Protein AF-A0A3B8H836-F1 (afdb_monomer_lite)

Sequence (90 aa):
KIFHLEAVHGFSAETSAAAVISVASAFGAPISTTHVISSAILGVGSSKRLSAVRWGVAGQMAIAWLLTIPASSLVAAVCFKLLWLVGLVD

pLDDT: mean 94.59, std 5.67, range [63.41, 98.31]

Foldseek 3Di:
DFADDDPVLLVQLVVQLCVVVVVCVVVVHDDDSVVSSVVSSQVSLVVVPNVRGPVVVVVVVVVVVVVVVVVVVVVVVVVVVVCVVVVVDD

Radius of gyration: 18.45 Å; chains: 1; bounding box: 44×20×49 Å

Structure (mmCIF, N/CA/C/O backbone):
data_AF-A0A3B8H836-F1
#
_entry.id   AF-A0A3B8H836-F1
#
loop_
_atom_site.group_PDB
_atom_site.id
_atom_site.type_symbol
_atom_site.label_atom_id
_atom_site.label_alt_id
_atom_site.label_comp_id
_atom_site.label_asym_id
_atom_site.label_entity_id
_atom_site.label_seq_id
_atom_site.pdbx_PDB_ins_code
_atom_site.Cartn_x
_atom_site.Cartn_y
_atom_site.Cartn_z
_atom_site.occupancy
_atom_site.B_iso_or_equiv
_atom_site.auth_seq_id
_atom_site.auth_comp_id
_atom_site.auth_asym_id
_atom_site.auth_atom_id
_atom_site.pdbx_PDB_model_num
ATOM 1 N N . LYS A 1 1 ? -13.096 11.886 1.290 1.00 63.41 1 LYS A N 1
ATOM 2 C CA . LYS A 1 1 ? -12.769 11.556 2.703 1.00 63.41 1 LYS A CA 1
ATOM 3 C C . LYS A 1 1 ? -13.343 10.184 3.039 1.00 63.41 1 LYS A C 1
ATOM 5 O O . LYS A 1 1 ? -14.506 9.962 2.728 1.00 63.41 1 LYS A O 1
ATOM 10 N N . ILE A 1 2 ? -12.530 9.281 3.591 1.00 74.06 2 ILE A N 1
ATOM 11 C CA . ILE A 1 2 ? -12.839 7.845 3.762 1.00 74.06 2 ILE A CA 1
ATOM 12 C C . ILE A 1 2 ? -13.547 7.560 5.104 1.00 74.06 2 ILE A C 1
ATOM 14 O O . ILE A 1 2 ? -14.412 6.692 5.174 1.00 74.06 2 ILE A O 1
ATOM 18 N N . PHE A 1 3 ? -13.226 8.350 6.133 1.00 80.12 3 PHE A N 1
ATOM 19 C CA . PHE A 1 3 ? -13.792 8.329 7.485 1.00 80.12 3 PHE A CA 1
ATOM 20 C C . PHE A 1 3 ? -13.755 9.756 8.075 1.00 80.12 3 PHE A C 1
ATOM 22 O O . PHE A 1 3 ? -12.970 10.592 7.613 1.00 80.12 3 PHE A O 1
ATOM 29 N N . HIS A 1 4 ? -14.609 10.060 9.058 1.00 82.00 4 HIS A N 1
ATOM 30 C CA . HIS A 1 4 ? -14.565 11.331 9.792 1.00 82.00 4 HIS A CA 1
ATOM 31 C C . HIS A 1 4 ? -13.582 11.220 10.965 1.00 82.00 4 HIS A C 1
ATOM 33 O O . HIS A 1 4 ? -13.921 10.664 12.008 1.00 82.00 4 HIS A O 1
ATOM 39 N N . LEU A 1 5 ? -12.368 11.747 10.793 1.00 84.69 5 LEU A N 1
ATOM 40 C CA . LEU A 1 5 ? -11.342 11.723 11.833 1.00 84.69 5 LEU A CA 1
ATOM 41 C C . LEU A 1 5 ? -11.554 12.818 12.883 1.00 84.69 5 LEU A C 1
ATOM 43 O O . LEU A 1 5 ? -11.760 13.982 12.558 1.00 84.69 5 LEU A O 1
ATOM 47 N N . GLU A 1 6 ? -11.419 12.413 14.140 1.00 91.56 6 GLU A N 1
ATOM 48 C CA . GLU A 1 6 ? -11.224 13.294 15.294 1.00 91.56 6 GLU A CA 1
ATOM 49 C C . GLU A 1 6 ? -9.775 13.115 15.769 1.00 91.56 6 GLU A C 1
ATOM 51 O O . GLU A 1 6 ? -9.131 12.126 15.404 1.00 91.56 6 GLU A O 1
ATOM 56 N N . ALA A 1 7 ? -9.257 14.030 16.592 1.00 93.12 7 ALA A N 1
ATOM 57 C CA . ALA A 1 7 ? -7.859 13.993 17.037 1.00 93.12 7 ALA A CA 1
ATOM 58 C C . ALA A 1 7 ? -7.467 12.645 17.675 1.00 93.12 7 ALA A C 1
ATOM 60 O O . ALA A 1 7 ? -6.412 12.099 17.362 1.00 93.12 7 ALA A O 1
ATOM 61 N N . VAL A 1 8 ? -8.352 12.058 18.490 1.00 93.81 8 VAL A N 1
ATOM 62 C CA . VAL A 1 8 ? -8.127 10.747 19.123 1.00 93.81 8 VAL A CA 1
ATOM 63 C C . VAL A 1 8 ? -8.023 9.604 18.103 1.00 93.81 8 VAL A C 1
ATOM 65 O O . VAL A 1 8 ? -7.173 8.725 18.236 1.00 93.81 8 VAL A O 1
ATOM 68 N N . HIS A 1 9 ? -8.828 9.642 17.037 1.00 94.06 9 HIS A N 1
ATOM 69 C CA . HIS A 1 9 ? -8.765 8.661 15.951 1.00 94.06 9 HIS A CA 1
ATOM 70 C C . HIS A 1 9 ? -7.472 8.808 15.145 1.00 94.06 9 HIS A C 1
ATOM 72 O O . HIS A 1 9 ? -6.878 7.806 14.756 1.00 94.06 9 HIS A O 1
ATOM 78 N N . GLY A 1 10 ? -7.033 10.051 14.921 1.00 94.31 10 GLY A N 1
ATOM 79 C CA . GLY A 1 10 ? -5.768 10.351 14.251 1.00 94.31 10 GLY A CA 1
ATOM 80 C C . GLY A 1 10 ? -4.586 9.817 15.044 1.00 94.31 10 GLY A C 1
ATOM 81 O O . GLY A 1 10 ? -3.789 9.061 14.505 1.00 94.31 10 GLY A O 1
ATOM 82 N N . PHE A 1 11 ? -4.535 10.107 16.345 1.00 96.44 11 PHE A N 1
ATOM 83 C CA . PHE A 1 11 ? -3.492 9.587 17.226 1.00 96.44 11 PHE A CA 1
ATOM 84 C C . PHE A 1 11 ? -3.426 8.054 17.213 1.00 96.44 11 PHE A C 1
ATOM 86 O O . PHE A 1 11 ? -2.344 7.482 17.093 1.00 96.44 11 PHE A O 1
ATOM 93 N N . SER A 1 12 ? -4.579 7.380 17.284 1.00 96.31 12 SER A N 1
ATOM 94 C CA . SER A 1 12 ? -4.642 5.917 17.223 1.00 96.31 12 SER A CA 1
ATOM 95 C C . SER A 1 12 ? -4.149 5.367 15.877 1.00 96.31 12 SER A C 1
ATOM 97 O O . SER A 1 12 ? -3.345 4.433 15.862 1.00 96.31 12 SER A O 1
ATOM 99 N N . ALA A 1 13 ? -4.577 5.963 14.759 1.00 97.19 13 ALA A N 1
ATOM 100 C CA . ALA A 1 13 ? -4.168 5.540 13.422 1.00 97.19 13 ALA A CA 1
ATOM 101 C C . ALA A 1 13 ? -2.663 5.748 13.186 1.00 97.19 13 ALA A C 1
ATOM 103 O O . ALA A 1 13 ? -1.991 4.825 12.731 1.00 97.19 13 ALA A O 1
ATOM 104 N N . GLU A 1 14 ? -2.127 6.917 13.545 1.00 97.12 14 GLU A N 1
ATOM 105 C CA . GLU A 1 14 ? -0.702 7.239 13.403 1.00 97.12 14 GLU A CA 1
ATOM 106 C C . GLU A 1 14 ? 0.168 6.360 14.305 1.00 97.12 14 GLU A C 1
ATOM 108 O O . GLU A 1 14 ? 1.187 5.848 13.857 1.00 97.12 14 GLU A O 1
ATOM 113 N N . THR A 1 15 ? -0.251 6.103 15.549 1.00 98.12 15 THR A N 1
ATOM 114 C CA . THR A 1 15 ? 0.490 5.212 16.459 1.00 98.12 15 THR A CA 1
ATOM 115 C C . THR A 1 15 ? 0.556 3.788 15.907 1.00 98.12 15 THR A C 1
ATOM 117 O O . THR A 1 15 ? 1.619 3.167 15.904 1.00 98.12 15 THR A O 1
ATOM 120 N N . SER A 1 16 ? -0.567 3.270 15.396 1.00 98.00 16 SER A N 1
ATOM 121 C CA . SER A 1 16 ? -0.611 1.945 14.771 1.00 98.00 16 SER A CA 1
ATOM 122 C C . SER A 1 16 ? 0.248 1.888 13.506 1.00 98.00 16 SER A C 1
ATOM 124 O O . SER A 1 16 ? 1.025 0.947 13.335 1.00 98.00 16 SER A O 1
ATOM 126 N N . ALA A 1 17 ? 0.160 2.907 12.649 1.00 98.25 17 ALA A N 1
ATOM 127 C CA . ALA A 1 17 ? 0.963 2.993 11.439 1.00 98.25 17 ALA A CA 1
ATOM 128 C C . ALA A 1 17 ? 2.461 3.088 11.755 1.00 98.25 17 ALA A C 1
ATOM 130 O O . ALA A 1 17 ? 3.247 2.349 11.167 1.00 98.25 17 ALA A O 1
ATOM 131 N N . ALA A 1 18 ? 2.849 3.931 12.714 1.00 98.25 18 ALA A N 1
ATOM 132 C CA . ALA A 1 18 ? 4.226 4.073 13.171 1.00 98.25 18 ALA A CA 1
ATOM 133 C C . ALA A 1 18 ? 4.771 2.748 13.708 1.00 98.25 18 ALA A C 1
ATOM 135 O O . ALA A 1 18 ? 5.855 2.347 13.307 1.00 98.25 18 ALA A O 1
ATOM 136 N N . ALA A 1 19 ? 4.005 2.022 14.529 1.00 98.31 19 ALA A N 1
ATOM 137 C CA . ALA A 1 19 ? 4.423 0.714 15.029 1.00 98.31 19 ALA A CA 1
ATOM 138 C C . ALA A 1 19 ? 4.698 -0.279 13.885 1.00 98.31 19 ALA A C 1
ATOM 140 O O . ALA A 1 19 ? 5.758 -0.905 13.852 1.00 98.31 19 ALA A O 1
ATOM 141 N N . VAL A 1 20 ? 3.784 -0.386 12.914 1.00 98.19 20 VAL A N 1
ATOM 142 C CA . VAL A 1 20 ? 3.958 -1.263 11.741 1.00 98.19 20 VAL A CA 1
ATOM 143 C C . VAL A 1 20 ? 5.167 -0.838 10.908 1.00 98.19 20 VAL A C 1
ATOM 145 O O . VAL A 1 20 ? 5.969 -1.685 10.513 1.00 98.19 20 VAL A O 1
ATOM 148 N N . ILE A 1 21 ? 5.319 0.465 10.660 1.00 98.25 21 ILE A N 1
ATOM 149 C CA . ILE A 1 21 ? 6.428 1.003 9.873 1.00 98.25 21 ILE A CA 1
ATOM 150 C C . ILE A 1 21 ? 7.759 0.755 10.576 1.00 98.25 21 ILE A C 1
ATOM 152 O O . ILE A 1 21 ? 8.675 0.242 9.944 1.00 98.25 21 ILE A O 1
ATOM 156 N N . SER A 1 22 ? 7.864 1.039 11.874 1.00 98.25 22 SER A N 1
ATOM 157 C CA . SER A 1 22 ? 9.081 0.809 12.655 1.00 98.25 22 SER A CA 1
ATOM 158 C C . SER A 1 22 ? 9.491 -0.659 12.658 1.00 98.25 22 SER A C 1
ATOM 160 O O . SER A 1 22 ? 10.669 -0.955 12.466 1.00 98.25 22 SER A O 1
ATOM 162 N N . VAL A 1 23 ? 8.535 -1.580 12.815 1.00 98.31 23 VAL A N 1
ATOM 163 C CA . VAL A 1 23 ? 8.811 -3.020 12.734 1.00 98.31 23 VAL A CA 1
ATOM 164 C C . VAL A 1 23 ? 9.310 -3.389 11.336 1.00 98.31 23 VAL A C 1
ATOM 166 O O . VAL A 1 23 ? 10.364 -4.005 11.215 1.00 98.31 23 VAL A O 1
ATOM 169 N N . ALA A 1 24 ? 8.621 -2.970 10.272 1.00 97.94 24 ALA A N 1
ATOM 170 C CA . ALA A 1 24 ? 9.050 -3.256 8.903 1.00 97.94 24 ALA A CA 1
ATOM 171 C C . ALA A 1 24 ? 10.439 -2.676 8.584 1.00 97.94 24 ALA A C 1
ATOM 173 O O . ALA A 1 24 ? 11.268 -3.356 7.981 1.00 97.94 24 ALA A O 1
ATOM 174 N N . SER A 1 25 ? 10.719 -1.452 9.041 1.00 97.62 25 SER A N 1
ATOM 175 C CA . SER A 1 25 ? 12.028 -0.809 8.903 1.00 97.62 25 SER A CA 1
ATOM 176 C C . SER A 1 25 ? 13.122 -1.553 9.665 1.00 97.62 25 SER A C 1
ATOM 178 O O . SER A 1 25 ? 14.215 -1.707 9.128 1.00 97.62 25 SER A O 1
ATOM 180 N N . ALA A 1 26 ? 12.839 -2.072 10.865 1.00 98.19 26 ALA A N 1
ATOM 181 C CA . ALA A 1 26 ? 13.792 -2.889 11.618 1.00 98.19 26 ALA A CA 1
ATOM 182 C C . ALA A 1 26 ? 14.164 -4.188 10.877 1.00 98.19 26 ALA A C 1
ATOM 184 O O . ALA A 1 26 ? 15.293 -4.657 10.992 1.00 98.19 26 ALA A O 1
ATOM 185 N N . PHE A 1 27 ? 13.245 -4.734 10.075 1.00 97.69 27 PHE A N 1
ATOM 186 C CA . PHE A 1 27 ? 13.501 -5.876 9.190 1.00 97.69 27 PHE A CA 1
ATOM 187 C C . PHE A 1 27 ? 14.076 -5.491 7.814 1.00 97.69 27 PHE A C 1
ATOM 189 O O . PHE A 1 27 ? 14.336 -6.374 7.000 1.00 97.69 27 PHE A O 1
ATOM 196 N N . GLY A 1 28 ? 14.259 -4.199 7.520 1.00 96.56 28 GLY A N 1
ATOM 197 C CA . GLY A 1 28 ? 14.704 -3.722 6.205 1.00 96.56 28 GLY A CA 1
ATOM 198 C C . GLY A 1 28 ? 13.693 -3.962 5.076 1.00 96.56 28 GLY A C 1
ATOM 199 O O . GLY A 1 28 ? 14.058 -3.920 3.902 1.00 96.56 28 GLY A O 1
ATOM 200 N N . ALA A 1 29 ? 12.428 -4.231 5.408 1.00 97.25 29 ALA A N 1
ATOM 201 C CA . ALA A 1 29 ? 11.399 -4.544 4.428 1.00 97.25 29 ALA A CA 1
ATOM 202 C C . ALA A 1 29 ? 10.896 -3.262 3.734 1.00 97.25 29 ALA A C 1
ATOM 204 O O . ALA A 1 29 ? 10.435 -2.338 4.414 1.00 97.25 29 ALA A O 1
ATOM 205 N N . PRO A 1 30 ? 10.919 -3.189 2.389 1.00 95.69 30 PRO A N 1
ATOM 206 C CA . PRO A 1 30 ? 10.326 -2.071 1.670 1.00 95.69 30 PRO A CA 1
ATOM 207 C C . PRO A 1 30 ? 8.798 -2.172 1.741 1.00 95.69 30 PRO A C 1
ATOM 209 O O . PRO A 1 30 ? 8.195 -3.109 1.218 1.00 95.69 30 PRO A O 1
ATOM 212 N N . ILE A 1 31 ? 8.161 -1.197 2.389 1.00 96.75 31 ILE A N 1
ATOM 213 C CA . ILE A 1 31 ? 6.704 -1.143 2.555 1.00 96.75 31 ILE A CA 1
ATOM 214 C C . ILE A 1 31 ? 6.140 0.210 2.114 1.00 96.75 31 ILE A C 1
ATOM 216 O O . ILE A 1 31 ? 6.809 1.240 2.170 1.00 96.75 31 ILE A O 1
ATOM 220 N N . SER A 1 32 ? 4.872 0.225 1.702 1.00 96.38 32 SER A N 1
ATOM 221 C CA . SER A 1 32 ? 4.167 1.461 1.354 1.00 96.38 32 SER A CA 1
ATOM 222 C C . SER A 1 32 ? 3.581 2.123 2.603 1.00 96.38 32 SER A C 1
ATOM 224 O O . SER A 1 32 ? 2.595 1.642 3.163 1.00 96.38 32 SER A O 1
ATOM 226 N N . THR A 1 33 ? 4.137 3.265 3.011 1.00 96.38 33 THR A N 1
ATOM 227 C CA . THR A 1 33 ? 3.623 4.044 4.153 1.00 96.38 33 THR A CA 1
ATOM 228 C C . THR A 1 33 ? 2.199 4.552 3.909 1.00 96.38 33 THR A C 1
ATOM 230 O O . THR A 1 33 ? 1.378 4.528 4.824 1.00 96.38 33 THR A O 1
ATOM 233 N N . THR A 1 34 ? 1.852 4.914 2.665 1.00 95.75 34 THR A N 1
ATOM 234 C CA . THR A 1 34 ? 0.488 5.317 2.275 1.00 95.75 34 THR A CA 1
ATOM 235 C C . THR A 1 34 ? -0.526 4.192 2.471 1.00 95.75 34 THR A C 1
ATOM 237 O O . THR A 1 34 ? -1.632 4.443 2.958 1.00 95.75 34 THR A O 1
ATOM 240 N N . HIS A 1 35 ? -0.163 2.956 2.116 1.00 96.25 35 HIS A N 1
ATOM 241 C CA . HIS A 1 35 ? -1.026 1.793 2.320 1.00 96.25 35 HIS A CA 1
ATOM 242 C C . HIS A 1 35 ? -1.213 1.513 3.817 1.00 96.25 35 HIS A C 1
ATOM 244 O O . HIS A 1 35 ? -2.344 1.303 4.265 1.00 96.25 35 HIS A O 1
ATOM 250 N N . VAL A 1 36 ? -0.135 1.593 4.604 1.00 97.88 36 VAL A N 1
ATOM 251 C CA . VAL A 1 36 ? -0.195 1.382 6.056 1.00 97.88 36 VAL A CA 1
ATOM 252 C C . VAL A 1 36 ? -1.112 2.404 6.732 1.00 97.88 36 VAL A C 1
ATOM 254 O O . VAL A 1 36 ? -2.069 1.998 7.393 1.00 97.88 36 VAL A O 1
ATOM 257 N N . ILE A 1 37 ? -0.902 3.712 6.529 1.00 97.50 37 ILE A N 1
ATOM 258 C CA . ILE A 1 37 ? -1.725 4.730 7.207 1.00 97.50 37 ILE A CA 1
ATOM 259 C C . ILE A 1 37 ? -3.184 4.712 6.734 1.00 97.50 37 ILE A C 1
ATOM 261 O O . ILE A 1 37 ? -4.102 4.828 7.547 1.00 97.50 37 ILE A O 1
ATOM 265 N N . SER A 1 38 ? -3.431 4.489 5.438 1.00 96.25 38 SER A N 1
ATOM 266 C CA . SER A 1 38 ? -4.799 4.383 4.911 1.00 96.25 38 SER A CA 1
AT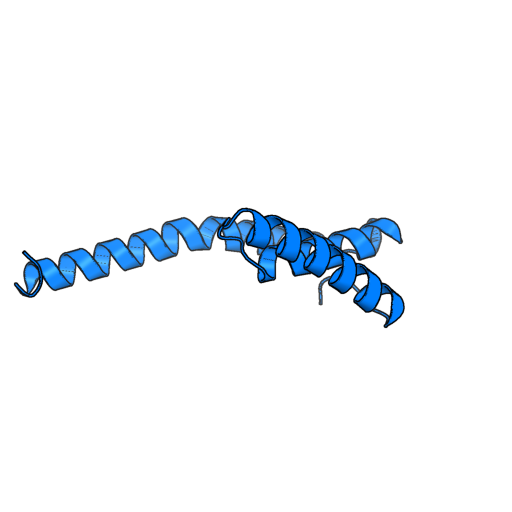OM 267 C C . SER A 1 38 ? -5.547 3.207 5.539 1.00 96.25 38 SER A C 1
ATOM 269 O O . SER A 1 38 ? -6.709 3.349 5.919 1.00 96.25 38 SER A O 1
ATOM 271 N N . SER A 1 39 ? -4.875 2.065 5.698 1.00 96.56 39 SER A N 1
AT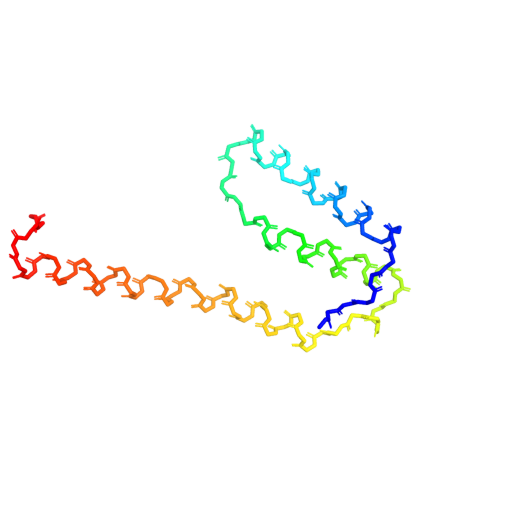OM 272 C CA . SER A 1 39 ? -5.446 0.875 6.337 1.00 96.56 39 SER A CA 1
ATOM 273 C C . SER A 1 39 ? -5.664 1.075 7.834 1.00 96.56 39 SER A C 1
ATOM 275 O O . SER A 1 39 ? -6.705 0.671 8.347 1.00 96.56 39 SER A O 1
ATOM 277 N N . ALA A 1 40 ? -4.752 1.762 8.528 1.00 97.38 40 ALA A N 1
ATOM 278 C CA . ALA A 1 40 ? -4.931 2.122 9.934 1.00 97.38 40 ALA A CA 1
ATOM 279 C C . ALA A 1 40 ? -6.159 3.031 10.133 1.00 97.38 40 ALA A C 1
ATOM 281 O O . ALA A 1 40 ? -6.983 2.774 11.010 1.00 97.38 40 ALA A O 1
ATOM 282 N N . ILE A 1 41 ? -6.355 4.033 9.265 1.00 96.19 41 ILE A N 1
ATOM 283 C CA . ILE A 1 41 ? -7.547 4.899 9.275 1.00 96.19 41 ILE A CA 1
ATOM 284 C C . ILE A 1 41 ? -8.829 4.091 9.024 1.00 96.19 41 ILE A C 1
ATOM 286 O O . ILE A 1 41 ? -9.835 4.300 9.708 1.00 96.19 41 ILE A O 1
ATOM 290 N N . LEU A 1 42 ? -8.808 3.167 8.057 1.00 96.44 42 LEU A N 1
ATOM 291 C CA . LEU A 1 42 ? -9.926 2.255 7.796 1.00 96.44 42 LEU A CA 1
ATOM 292 C C . LEU A 1 42 ? -10.225 1.370 9.015 1.00 96.44 42 LEU A C 1
ATOM 294 O O . LEU A 1 42 ? -11.394 1.191 9.361 1.00 96.44 42 LEU A O 1
ATOM 298 N N . GLY A 1 43 ? -9.189 0.869 9.690 1.00 96.12 43 GLY A N 1
ATOM 299 C CA . GLY A 1 43 ? -9.295 0.069 10.909 1.00 96.12 43 GLY A CA 1
ATOM 300 C C . GLY A 1 43 ? -9.928 0.841 12.067 1.00 96.12 43 GLY A C 1
ATOM 301 O O . GLY A 1 43 ? -10.904 0.371 12.650 1.00 96.12 43 GLY A O 1
ATOM 302 N N . VAL A 1 44 ? -9.454 2.061 12.341 1.00 96.00 44 VAL A N 1
ATOM 303 C CA . VAL A 1 44 ? -10.034 2.946 13.370 1.00 96.00 44 VAL A CA 1
ATOM 304 C C . VAL A 1 44 ? -11.482 3.320 13.036 1.00 96.00 44 VAL A C 1
ATOM 306 O O . VAL A 1 44 ? -12.348 3.337 13.908 1.00 96.00 44 VAL A O 1
ATOM 309 N N . GLY A 1 45 ? -11.789 3.584 11.765 1.00 93.75 45 GLY A N 1
ATOM 310 C CA . GLY A 1 45 ? -13.168 3.842 11.358 1.00 93.75 45 GLY A CA 1
ATOM 311 C C . GLY A 1 45 ? -14.081 2.634 11.576 1.00 93.75 45 GLY A C 1
ATOM 312 O O . GLY A 1 45 ? -15.206 2.783 12.058 1.00 93.75 45 GLY A O 1
ATOM 313 N N . SER A 1 46 ? -13.569 1.440 11.273 1.00 95.19 46 SER A N 1
ATOM 314 C CA . SER A 1 46 ? -14.284 0.170 11.423 1.00 95.19 46 SER A CA 1
ATOM 315 C C . SER A 1 46 ? -14.506 -0.211 12.886 1.00 95.19 46 SER A C 1
ATOM 317 O O . SER A 1 46 ? -15.561 -0.763 13.196 1.00 95.19 46 SER A O 1
ATOM 319 N N . SER A 1 47 ? -13.569 0.123 13.784 1.00 94.00 47 SER A N 1
ATOM 320 C CA . SER A 1 47 ? -13.691 -0.153 15.223 1.00 94.00 47 SER A CA 1
ATOM 321 C C . SER A 1 47 ? -14.785 0.676 15.897 1.00 94.00 47 SER A C 1
ATOM 323 O O . SER A 1 47 ? -15.408 0.201 16.844 1.00 94.00 47 SER A O 1
ATOM 325 N N . LYS A 1 48 ? -15.084 1.880 15.385 1.00 90.19 48 LYS A N 1
ATOM 326 C CA . LYS A 1 48 ? -16.249 2.663 15.827 1.00 90.19 48 LYS A CA 1
ATOM 327 C C . LYS A 1 48 ? -17.557 2.033 15.343 1.00 90.19 48 LYS A C 1
ATOM 329 O O . LYS A 1 48 ? -18.482 1.845 16.127 1.00 90.19 48 LYS A O 1
ATOM 334 N N . ARG A 1 49 ? -17.659 1.777 14.035 1.00 91.31 49 ARG A N 1
ATOM 335 C CA . ARG A 1 49 ? -18.744 1.022 13.382 1.00 91.31 49 ARG A CA 1
ATOM 336 C C . ARG A 1 49 ? -18.382 0.777 11.921 1.00 91.31 49 ARG A C 1
ATOM 338 O O . ARG A 1 49 ? -17.899 1.685 11.245 1.00 91.31 49 ARG A O 1
ATOM 345 N N . LEU A 1 50 ? -18.751 -0.383 11.379 1.00 91.06 50 LEU A N 1
ATOM 346 C CA . LEU A 1 50 ? -18.495 -0.704 9.969 1.00 91.06 50 LEU A CA 1
ATOM 347 C C . LEU A 1 50 ? -19.090 0.335 9.003 1.00 91.06 50 LEU A C 1
ATOM 349 O O . LEU A 1 50 ? -18.460 0.686 8.013 1.00 91.06 50 LEU A O 1
ATOM 353 N N . SER A 1 51 ? -20.264 0.899 9.299 1.00 90.69 51 SER A N 1
ATOM 354 C CA . SER A 1 51 ? -20.913 1.904 8.441 1.00 90.69 51 SER A CA 1
ATOM 355 C C . SER A 1 51 ? -20.266 3.295 8.472 1.00 90.69 51 SER A C 1
ATOM 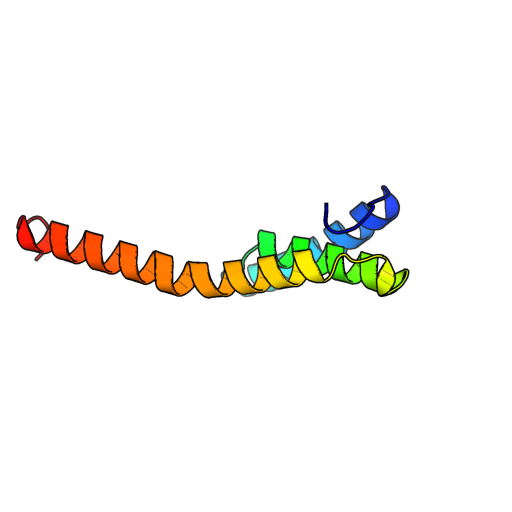357 O O . SER A 1 51 ? -20.641 4.161 7.683 1.00 90.69 51 SER A O 1
ATOM 359 N N . ALA A 1 52 ? -19.309 3.556 9.370 1.00 90.12 52 ALA A N 1
ATOM 360 C CA . ALA A 1 52 ? -18.596 4.833 9.395 1.00 90.12 52 ALA A CA 1
ATOM 361 C C . ALA A 1 52 ? -17.536 4.933 8.291 1.00 90.12 52 ALA A C 1
ATOM 363 O O . ALA A 1 52 ? -17.121 6.040 7.939 1.00 90.12 52 ALA A O 1
ATOM 364 N N . VAL A 1 53 ? -17.114 3.793 7.746 1.00 95.12 53 VAL A N 1
ATOM 365 C CA . VAL A 1 53 ? -16.165 3.716 6.643 1.00 95.12 53 VAL A CA 1
ATOM 366 C C . VAL A 1 53 ? -16.910 3.773 5.316 1.00 95.12 53 VAL A C 1
ATOM 368 O O . VAL A 1 53 ? -17.879 3.051 5.078 1.00 95.12 53 VAL A O 1
ATOM 371 N N . ARG A 1 54 ? -16.425 4.614 4.401 1.00 94.75 54 ARG A N 1
ATOM 372 C 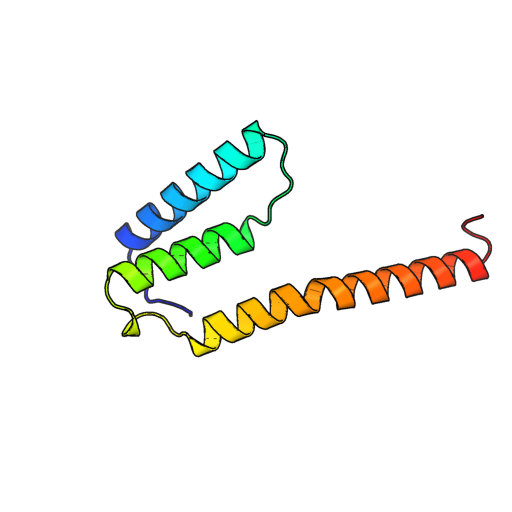CA . ARG A 1 54 ? -16.912 4.637 3.018 1.00 94.75 54 ARG A CA 1
ATOM 373 C C . ARG A 1 54 ? -16.260 3.515 2.212 1.00 94.75 54 ARG A C 1
ATOM 375 O O . ARG A 1 54 ? -15.311 3.759 1.468 1.00 94.75 54 ARG A O 1
ATOM 382 N N . TRP A 1 55 ? -16.793 2.302 2.333 1.00 94.81 55 TRP A N 1
ATOM 383 C CA . TRP A 1 55 ? -16.248 1.100 1.684 1.00 94.81 55 TRP A CA 1
ATOM 384 C C . TRP A 1 55 ? -16.118 1.207 0.165 1.00 94.81 55 TRP A C 1
ATOM 386 O O . TRP A 1 55 ? -15.158 0.691 -0.390 1.00 94.81 55 TRP A O 1
ATOM 396 N N . GLY A 1 56 ? -17.008 1.948 -0.503 1.00 96.06 56 GLY A N 1
ATOM 397 C CA . GLY A 1 56 ? -16.864 2.227 -1.935 1.00 96.06 56 GLY A CA 1
ATOM 398 C C . GLY A 1 56 ? -15.550 2.944 -2.269 1.00 96.06 56 GLY A C 1
ATOM 399 O O . GLY A 1 56 ? -14.884 2.585 -3.232 1.00 96.06 56 GLY A O 1
ATOM 400 N N . VAL A 1 57 ? -15.120 3.901 -1.438 1.00 95.50 57 VAL A N 1
ATOM 401 C CA . VAL A 1 57 ? -13.832 4.594 -1.623 1.00 95.50 57 VAL A CA 1
ATOM 402 C C . VAL A 1 57 ? -12.668 3.664 -1.284 1.00 95.50 57 VAL A C 1
ATOM 404 O O . VAL A 1 57 ? -11.700 3.615 -2.034 1.00 95.50 57 VAL A O 1
ATOM 407 N N . ALA A 1 58 ? -12.776 2.894 -0.197 1.00 95.19 58 ALA A N 1
ATOM 408 C CA . ALA A 1 58 ? -11.756 1.917 0.190 1.00 95.19 58 ALA A CA 1
ATOM 409 C C . ALA A 1 58 ? -11.513 0.865 -0.908 1.00 95.19 58 ALA A C 1
ATOM 411 O O . ALA A 1 58 ? -10.369 0.555 -1.228 1.00 95.19 58 ALA A O 1
ATOM 412 N N . GLY A 1 59 ? -12.582 0.371 -1.540 1.00 96.50 59 GLY A N 1
ATOM 413 C CA . GLY A 1 59 ? -12.495 -0.554 -2.669 1.00 96.50 59 GLY A CA 1
ATOM 414 C C . GLY A 1 59 ? -11.828 0.071 -3.894 1.00 96.50 59 GLY A C 1
ATOM 415 O O . GLY A 1 59 ? -10.948 -0.546 -4.485 1.00 96.50 59 GLY A O 1
ATOM 416 N N . GLN A 1 60 ? -12.169 1.319 -4.238 1.00 96.88 60 GLN A N 1
ATOM 417 C CA . GLN A 1 60 ? -11.500 2.042 -5.330 1.00 96.88 60 GLN A CA 1
ATOM 418 C C . GLN A 1 60 ? -10.000 2.229 -5.068 1.00 96.88 60 GLN A C 1
ATOM 420 O O . GLN A 1 60 ? -9.194 2.094 -5.986 1.00 96.88 60 GLN A O 1
ATOM 425 N N . MET A 1 61 ? -9.605 2.475 -3.816 1.00 96.12 61 MET A N 1
ATOM 426 C CA . MET A 1 61 ? -8.191 2.541 -3.434 1.00 96.12 61 MET A CA 1
ATOM 427 C C . MET A 1 61 ? -7.489 1.196 -3.623 1.00 96.12 61 MET A C 1
ATOM 429 O O . MET A 1 61 ? -6.416 1.162 -4.216 1.00 96.12 61 MET A O 1
ATOM 433 N N . ALA A 1 62 ? -8.102 0.095 -3.181 1.00 96.19 62 ALA A N 1
ATOM 434 C CA . ALA A 1 62 ? -7.538 -1.242 -3.353 1.00 96.19 62 ALA A CA 1
ATOM 435 C C . ALA A 1 62 ? -7.356 -1.608 -4.835 1.00 96.19 62 ALA A C 1
ATOM 437 O O . ALA A 1 62 ? -6.303 -2.112 -5.227 1.00 96.19 62 ALA A O 1
ATOM 438 N N . ILE A 1 63 ? -8.349 -1.289 -5.672 1.00 97.81 63 ILE A N 1
ATOM 439 C CA . ILE A 1 63 ? -8.260 -1.467 -7.126 1.00 97.81 63 ILE A CA 1
ATOM 440 C C . ILE A 1 63 ? -7.119 -0.616 -7.695 1.00 97.81 63 ILE A C 1
ATOM 442 O O . ILE A 1 63 ? -6.307 -1.127 -8.462 1.00 97.81 63 ILE A O 1
ATOM 446 N N . ALA A 1 64 ? -7.011 0.653 -7.295 1.00 96.12 64 ALA A N 1
ATOM 447 C CA . ALA A 1 64 ? -5.932 1.528 -7.743 1.00 96.12 64 ALA A CA 1
ATOM 448 C C . ALA A 1 64 ? -4.548 0.982 -7.351 1.00 96.12 64 ALA A C 1
ATOM 450 O O . ALA A 1 64 ? -3.663 0.928 -8.201 1.00 96.12 64 ALA A O 1
ATOM 451 N N . TRP A 1 65 ? -4.361 0.510 -6.114 1.00 95.06 65 TRP A N 1
ATOM 452 C CA . TRP A 1 65 ? -3.100 -0.102 -5.678 1.00 95.06 65 TRP A CA 1
ATOM 453 C C . TRP A 1 65 ? -2.718 -1.299 -6.548 1.00 95.06 65 TRP A C 1
ATOM 455 O O . TRP A 1 65 ? -1.583 -1.377 -7.017 1.00 95.06 65 TRP A O 1
ATOM 465 N N . LEU A 1 66 ? -3.673 -2.182 -6.844 1.00 96.69 66 LEU A N 1
ATOM 466 C CA . LEU A 1 66 ? -3.427 -3.324 -7.722 1.00 96.69 66 LEU A CA 1
ATOM 467 C C . LEU A 1 66 ? -3.111 -2.900 -9.158 1.00 96.69 66 LEU A C 1
ATOM 469 O O . LEU A 1 66 ? -2.199 -3.465 -9.749 1.00 96.69 66 LEU A O 1
ATOM 473 N N . LEU A 1 67 ? -3.808 -1.901 -9.708 1.00 97.31 67 LEU A N 1
ATOM 474 C CA . LEU A 1 67 ? -3.597 -1.417 -11.079 1.00 97.31 67 LEU A CA 1
ATOM 475 C C . LEU A 1 67 ? -2.299 -0.621 -11.256 1.00 97.31 67 LEU A C 1
ATOM 477 O O . LEU A 1 67 ? -1.725 -0.620 -12.345 1.00 97.31 67 LEU A O 1
ATOM 481 N N . THR A 1 68 ? -1.796 0.031 -10.206 1.00 96.19 68 THR A N 1
ATOM 482 C CA . THR A 1 68 ? -0.537 0.791 -10.292 1.00 96.19 68 THR A CA 1
ATOM 483 C C . THR A 1 68 ? 0.685 -0.093 -10.551 1.00 96.19 68 THR A C 1
ATOM 485 O O . THR A 1 68 ? 1.621 0.350 -11.215 1.00 96.19 68 THR A O 1
ATOM 488 N N . ILE A 1 69 ? 0.672 -1.358 -10.119 1.00 95.62 69 ILE A N 1
ATOM 489 C CA . ILE A 1 69 ? 1.770 -2.309 -10.353 1.00 95.62 69 ILE A CA 1
ATOM 490 C C . ILE A 1 69 ? 1.923 -2.656 -11.849 1.00 95.62 69 ILE A C 1
ATOM 492 O O . ILE A 1 69 ? 2.986 -2.384 -12.407 1.00 95.62 69 ILE A O 1
ATOM 496 N N . PRO A 1 70 ? 0.905 -3.191 -12.555 1.00 97.62 70 PRO A N 1
ATOM 497 C CA . PRO A 1 70 ? 1.020 -3.478 -13.981 1.00 97.62 70 PRO A CA 1
ATOM 498 C C . PRO A 1 70 ? 1.188 -2.202 -14.809 1.00 97.62 70 PRO A C 1
ATOM 500 O O . PRO A 1 70 ? 1.936 -2.216 -15.782 1.00 97.62 70 PRO A O 1
ATOM 503 N N . ALA A 1 71 ? 0.559 -1.088 -14.420 1.00 97.88 71 ALA A N 1
ATOM 504 C CA . ALA A 1 71 ? 0.735 0.181 -15.122 1.00 97.88 71 ALA A CA 1
ATOM 505 C C . ALA A 1 71 ? 2.191 0.671 -15.058 1.00 97.88 71 ALA A C 1
ATOM 507 O O . ALA A 1 71 ? 2.773 1.002 -16.089 1.00 97.88 71 ALA A O 1
ATOM 508 N N . SER A 1 72 ? 2.806 0.672 -13.871 1.00 97.00 72 SER A N 1
ATOM 509 C CA . SER A 1 72 ? 4.211 1.072 -13.719 1.00 97.00 72 SER A CA 1
ATOM 510 C C . SER A 1 72 ? 5.170 0.094 -14.404 1.00 97.00 72 SER A C 1
ATOM 512 O O . SER A 1 72 ? 6.117 0.537 -15.050 1.00 97.00 72 SER A O 1
ATOM 514 N N . SER A 1 73 ? 4.887 -1.212 -14.356 1.00 97.81 73 SER A N 1
ATOM 515 C CA . SER A 1 73 ? 5.638 -2.231 -15.099 1.00 97.81 73 SER A CA 1
ATOM 516 C C . SER A 1 73 ? 5.589 -1.998 -16.613 1.00 97.81 73 SER A C 1
ATOM 518 O O . SER A 1 73 ? 6.630 -2.025 -17.270 1.00 97.81 73 SER A O 1
ATOM 520 N N . LEU A 1 74 ? 4.409 -1.702 -17.166 1.00 98.25 74 LEU A N 1
ATOM 521 C CA . LEU A 1 74 ? 4.246 -1.413 -18.590 1.00 98.25 74 LEU A CA 1
ATOM 522 C C . LEU A 1 74 ? 5.017 -0.154 -18.997 1.00 98.25 74 LEU A C 1
ATOM 524 O O . LEU A 1 74 ? 5.727 -0.169 -20.002 1.00 98.25 74 LEU A O 1
ATOM 528 N N . VAL A 1 75 ? 4.915 0.919 -18.208 1.00 98.19 75 VAL A N 1
ATOM 529 C CA . VAL A 1 75 ? 5.661 2.162 -18.456 1.00 98.19 75 VAL A CA 1
ATOM 530 C C . VAL A 1 75 ? 7.167 1.902 -18.418 1.00 98.19 75 VAL A C 1
ATOM 532 O O . VAL A 1 75 ? 7.876 2.319 -19.332 1.00 98.19 75 VAL A O 1
ATOM 535 N N . ALA A 1 76 ? 7.657 1.159 -17.422 1.00 97.94 76 ALA A N 1
ATOM 536 C CA . ALA A 1 76 ? 9.067 0.792 -17.328 1.00 97.94 76 ALA A CA 1
ATOM 537 C C . ALA A 1 76 ? 9.535 -0.019 -18.551 1.00 97.94 76 ALA A C 1
ATOM 539 O O . ALA A 1 76 ? 10.579 0.292 -19.123 1.00 97.94 76 ALA A O 1
ATOM 540 N N . ALA A 1 77 ? 8.747 -1.002 -18.999 1.00 97.50 77 ALA A N 1
ATOM 541 C CA . ALA A 1 77 ? 9.064 -1.812 -20.175 1.00 97.50 77 ALA A CA 1
ATOM 542 C C . ALA A 1 77 ? 9.127 -0.977 -21.465 1.00 97.50 77 ALA A C 1
ATOM 544 O O . ALA A 1 77 ? 10.036 -1.156 -22.278 1.00 97.50 77 ALA A O 1
ATOM 545 N N . VAL A 1 78 ? 8.189 -0.041 -21.647 1.00 97.81 78 VAL A N 1
ATOM 546 C CA . VAL A 1 78 ? 8.188 0.878 -22.795 1.00 97.81 78 VAL A CA 1
ATOM 547 C C . VAL A 1 78 ? 9.413 1.788 -22.756 1.00 97.81 78 VAL A C 1
ATOM 549 O O . VAL A 1 78 ? 10.112 1.892 -23.763 1.00 97.81 78 VAL A O 1
ATOM 552 N N . CYS A 1 79 ? 9.719 2.396 -21.608 1.00 97.06 79 CYS A N 1
ATOM 553 C CA . CYS A 1 79 ? 10.900 3.245 -21.458 1.00 97.06 79 CYS A CA 1
ATOM 554 C C . CYS A 1 79 ? 12.196 2.476 -21.742 1.00 97.06 79 CYS A C 1
ATOM 556 O O . CYS A 1 79 ? 13.027 2.960 -22.508 1.00 97.06 79 CYS A O 1
ATOM 558 N N . PHE A 1 80 ? 12.351 1.268 -21.192 1.00 96.44 80 PHE A N 1
ATOM 559 C CA . PHE A 1 80 ? 13.522 0.427 -21.446 1.00 96.44 80 PHE A CA 1
ATOM 560 C C . PHE A 1 80 ? 13.670 0.099 -22.935 1.00 96.44 80 PHE A C 1
ATOM 562 O O . PHE A 1 80 ? 14.740 0.283 -23.509 1.00 96.44 80 PHE A O 1
ATOM 569 N N . LYS A 1 81 ? 12.576 -0.306 -23.593 1.00 96.19 81 LYS A N 1
ATOM 570 C CA . LYS A 1 81 ? 12.586 -0.610 -25.028 1.00 96.19 81 LYS A CA 1
ATOM 571 C C . LYS A 1 81 ? 12.981 0.603 -25.873 1.00 96.19 81 LYS A C 1
ATOM 573 O O . LYS A 1 81 ? 13.712 0.445 -26.844 1.00 96.19 81 LYS A O 1
ATOM 578 N N . LEU A 1 82 ? 12.512 1.801 -25.524 1.00 96.62 82 LEU A N 1
ATOM 579 C CA . LEU A 1 82 ? 12.890 3.028 -26.229 1.00 96.62 82 L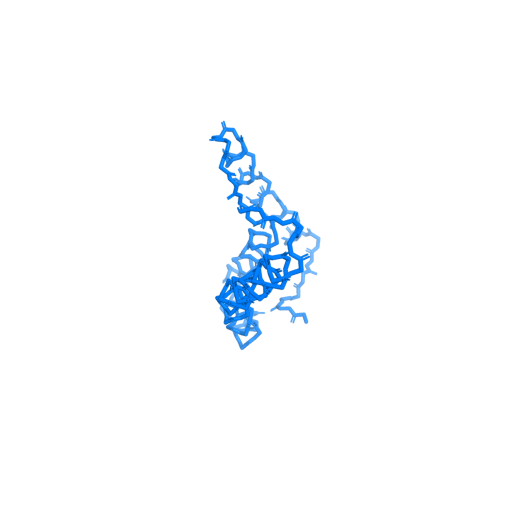EU A CA 1
ATOM 580 C C . LEU A 1 82 ? 14.376 3.351 -26.053 1.00 96.62 82 LEU A C 1
ATOM 582 O O . LEU A 1 82 ? 15.041 3.659 -27.036 1.00 96.62 82 LEU A O 1
ATOM 586 N N . LEU A 1 83 ? 14.902 3.243 -24.831 1.00 96.56 83 LEU A N 1
ATOM 587 C CA . LEU A 1 83 ? 16.324 3.469 -24.559 1.00 96.56 83 LEU A CA 1
ATOM 588 C C . LEU A 1 83 ? 17.216 2.484 -25.323 1.00 96.56 83 LEU A C 1
ATOM 590 O O . LEU A 1 83 ? 18.218 2.893 -25.909 1.00 96.56 83 LEU A O 1
ATOM 594 N N . TRP A 1 84 ? 16.804 1.218 -25.376 1.00 95.38 84 TRP A N 1
ATOM 595 C CA . TRP A 1 84 ? 17.484 0.182 -26.147 1.00 95.38 84 TRP A CA 1
ATOM 596 C C . TRP A 1 84 ? 17.477 0.484 -27.655 1.00 95.38 84 TRP A C 1
ATOM 598 O O . TRP A 1 84 ? 18.516 0.439 -28.305 1.00 95.38 84 TRP A O 1
ATOM 608 N N . LEU A 1 85 ? 16.331 0.892 -28.220 1.00 94.56 85 LEU A N 1
ATOM 609 C CA . LEU A 1 85 ? 16.215 1.231 -29.650 1.00 94.56 85 LEU A CA 1
ATOM 610 C C . LEU A 1 85 ? 17.066 2.438 -30.072 1.00 94.56 85 LEU A C 1
ATOM 612 O O . LEU A 1 85 ? 17.466 2.524 -31.231 1.00 94.56 85 LEU A O 1
ATOM 616 N N . VAL A 1 86 ? 17.325 3.373 -29.157 1.00 95.62 86 VAL A N 1
ATOM 617 C CA . VAL A 1 86 ? 18.173 4.553 -29.405 1.00 95.62 86 VAL A CA 1
ATOM 618 C C . VAL A 1 86 ? 19.663 4.235 -29.181 1.00 95.62 86 VAL A C 1
ATOM 620 O O . VAL A 1 86 ? 20.515 5.074 -29.457 1.00 95.62 86 VAL A O 1
ATOM 623 N N . GLY A 1 87 ? 20.003 3.022 -28.726 1.00 92.19 87 GLY A N 1
ATOM 624 C CA . GLY A 1 87 ? 21.385 2.602 -28.474 1.00 92.19 87 GLY A CA 1
ATOM 625 C C . GLY A 1 87 ? 22.001 3.242 -27.228 1.00 92.19 87 GLY A C 1
ATOM 626 O O . GLY A 1 87 ? 23.215 3.398 -27.156 1.00 92.19 87 GLY A O 1
ATOM 627 N N . LEU A 1 88 ? 21.173 3.664 -26.266 1.00 89.88 88 LEU A N 1
ATOM 628 C CA . LEU A 1 88 ? 21.630 4.259 -25.001 1.00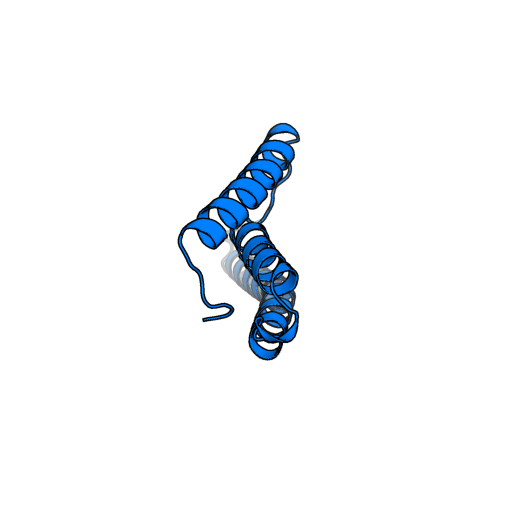 89.88 88 LEU A CA 1
ATOM 629 C C . LEU A 1 88 ? 21.858 3.219 -23.897 1.00 89.88 88 LEU A C 1
ATOM 631 O O . LEU A 1 88 ? 22.397 3.559 -22.845 1.00 89.88 88 LEU A O 1
ATOM 635 N N . VAL A 1 89 ? 21.392 1.989 -24.106 1.00 84.38 89 VAL A N 1
ATOM 636 C CA . VAL A 1 89 ? 21.505 0.869 -23.170 1.00 84.38 89 VAL A CA 1
ATOM 637 C C . VAL A 1 89 ? 21.772 -0.387 -23.995 1.00 84.38 89 VAL A C 1
ATOM 639 O O . VAL A 1 89 ? 21.021 -0.648 -24.937 1.00 84.38 89 VAL A O 1
ATOM 642 N N . ASP A 1 90 ? 22.832 -1.115 -23.645 1.00 74.69 90 ASP A N 1
ATOM 643 C CA . ASP A 1 90 ? 23.255 -2.367 -24.289 1.00 74.69 90 ASP A CA 1
ATOM 644 C C . ASP A 1 90 ? 22.421 -3.579 -23.831 1.00 74.69 90 ASP A C 1
ATOM 646 O O . ASP A 1 90 ? 22.207 -3.731 -22.602 1.00 74.69 90 ASP A O 1
#

Secondary structure (DSSP, 8-state):
--S---HHHHHHHHHHHHHHHHHHHHTT----HHHHHHHHHHHHHHHH-GGGS-HHHHHHHHHHHHHHHHHHHHHHHHHHHHHHHTTS--